Protein AF-A0A9N9P4U8-F1 (afdb_monomer_lite)

Structure (mmCIF, N/CA/C/O backbone):
data_AF-A0A9N9P4U8-F1
#
_entry.id   AF-A0A9N9P4U8-F1
#
loop_
_atom_site.group_PDB
_atom_site.id
_atom_site.type_symbol
_atom_site.label_atom_id
_atom_site.label_alt_id
_atom_site.label_comp_id
_atom_site.label_asym_id
_atom_site.label_entity_id
_atom_site.label_seq_id
_atom_site.pdbx_PDB_ins_code
_atom_site.Cartn_x
_atom_site.Cartn_y
_atom_site.Cartn_z
_atom_site.occupancy
_atom_site.B_iso_or_equiv
_atom_site.auth_seq_id
_atom_site.auth_comp_id
_atom_site.auth_asym_id
_atom_site.auth_atom_id
_atom_site.pdbx_PDB_model_num
ATOM 1 N N . LEU A 1 1 ? 17.363 -6.141 -21.706 1.00 68.88 1 LEU A N 1
ATOM 2 C CA . LEU A 1 1 ? 17.458 -7.284 -20.763 1.00 68.88 1 LEU A CA 1
ATOM 3 C C . LEU A 1 1 ? 17.478 -6.840 -19.299 1.00 68.88 1 LEU A C 1
ATOM 5 O O . LEU A 1 1 ? 16.666 -7.355 -18.547 1.00 68.88 1 LEU A O 1
ATOM 9 N N . LEU A 1 2 ? 18.320 -5.875 -18.892 1.00 84.69 2 LEU A N 1
ATOM 10 C CA . LEU A 1 2 ? 18.342 -5.364 -17.507 1.00 84.69 2 LEU A CA 1
ATOM 11 C C . LEU A 1 2 ? 16.993 -4.769 -17.068 1.00 84.69 2 LEU A C 1
ATOM 13 O O . LEU A 1 2 ? 16.430 -5.206 -16.074 1.00 84.69 2 LEU A O 1
ATOM 17 N N . TYR A 1 3 ? 16.427 -3.863 -17.871 1.00 91.75 3 TYR A N 1
ATOM 18 C CA . TYR A 1 3 ? 15.116 -3.265 -17.589 1.00 91.75 3 TYR A CA 1
ATOM 19 C C . TYR A 1 3 ? 13.980 -4.290 -17.513 1.00 91.75 3 TYR A C 1
ATOM 21 O O . TYR A 1 3 ? 13.079 -4.139 -16.703 1.00 91.75 3 TYR A O 1
ATOM 29 N N . ALA A 1 4 ? 14.045 -5.362 -18.308 1.00 94.38 4 ALA A N 1
ATOM 30 C CA . ALA A 1 4 ? 13.041 -6.424 -18.271 1.00 94.38 4 ALA A CA 1
ATOM 31 C C . ALA A 1 4 ? 13.118 -7.238 -16.969 1.00 94.38 4 ALA A C 1
ATOM 33 O O . ALA A 1 4 ? 12.086 -7.572 -16.399 1.00 94.38 4 ALA A O 1
ATOM 34 N N . LYS A 1 5 ? 14.332 -7.513 -16.471 1.00 95.38 5 LYS A N 1
ATOM 35 C CA . LYS A 1 5 ? 14.528 -8.172 -15.172 1.00 95.38 5 LYS A CA 1
ATOM 36 C C . LYS A 1 5 ? 14.071 -7.290 -14.013 1.00 95.38 5 LYS A C 1
ATOM 38 O O . LYS A 1 5 ? 13.411 -7.789 -13.113 1.00 95.38 5 LYS A O 1
ATOM 43 N N . LEU A 1 6 ? 14.384 -5.993 -14.061 1.00 95.50 6 LEU A N 1
ATOM 44 C CA . LEU A 1 6 ? 13.939 -5.042 -13.043 1.00 95.50 6 LEU A CA 1
ATOM 45 C C . LEU A 1 6 ? 12.409 -4.927 -13.025 1.00 95.50 6 LEU A C 1
ATOM 47 O O . LEU A 1 6 ? 11.808 -5.015 -11.965 1.00 95.50 6 LEU A O 1
ATOM 51 N N . ALA A 1 7 ? 11.776 -4.802 -14.194 1.00 96.38 7 ALA A N 1
ATOM 52 C CA . ALA A 1 7 ? 10.321 -4.733 -14.301 1.00 96.38 7 ALA A CA 1
ATOM 53 C C . ALA A 1 7 ? 9.635 -6.013 -13.799 1.00 96.38 7 ALA A C 1
ATOM 55 O O . ALA A 1 7 ? 8.603 -5.931 -13.138 1.00 96.38 7 ALA A O 1
ATOM 56 N N . LEU A 1 8 ? 10.213 -7.186 -14.084 1.00 96.75 8 LEU A N 1
ATOM 57 C CA . LEU A 1 8 ? 9.699 -8.453 -13.567 1.00 96.75 8 LEU A CA 1
ATOM 58 C C . LEU A 1 8 ? 9.801 -8.510 -12.040 1.00 96.75 8 LEU A C 1
ATOM 60 O O . LEU A 1 8 ? 8.817 -8.843 -11.395 1.00 96.75 8 LEU A O 1
ATOM 64 N N . TRP A 1 9 ? 10.943 -8.113 -11.476 1.00 95.75 9 TRP A N 1
ATOM 65 C CA . TRP A 1 9 ? 11.127 -8.064 -10.027 1.00 95.75 9 TRP A CA 1
ATOM 66 C C . TRP A 1 9 ? 10.141 -7.104 -9.353 1.00 95.75 9 TRP A C 1
ATOM 68 O O . TRP A 1 9 ? 9.496 -7.487 -8.387 1.00 95.75 9 TRP A O 1
ATOM 78 N N . VAL A 1 10 ? 9.957 -5.893 -9.895 1.00 95.69 10 VAL A N 1
ATOM 79 C CA . VAL A 1 10 ? 8.972 -4.932 -9.365 1.00 95.69 10 VAL A CA 1
ATOM 80 C C . VAL A 1 10 ? 7.572 -5.541 -9.365 1.00 95.69 10 VAL A C 1
ATOM 82 O O . VAL A 1 10 ? 6.868 -5.448 -8.365 1.00 95.69 10 VAL A O 1
ATOM 85 N N . LYS A 1 11 ? 7.181 -6.197 -10.463 1.00 96.12 11 LYS A N 1
ATOM 86 C CA . LYS A 1 11 ? 5.876 -6.850 -10.564 1.00 96.12 11 LYS A CA 1
ATOM 87 C C . LYS A 1 11 ? 5.724 -7.981 -9.543 1.00 96.12 11 LYS A C 1
ATOM 89 O O . LYS A 1 11 ? 4.740 -8.008 -8.820 1.00 96.12 11 LYS A O 1
ATOM 94 N N . GLU A 1 12 ? 6.688 -8.895 -9.479 1.00 95.75 12 GLU A N 1
ATOM 95 C CA . GLU A 1 12 ? 6.648 -10.043 -8.565 1.00 95.75 12 GLU A CA 1
ATOM 96 C C . GLU A 1 12 ? 6.667 -9.623 -7.094 1.00 95.75 12 GLU A C 1
ATOM 98 O O . GLU A 1 12 ? 6.067 -10.297 -6.261 1.00 95.75 12 GLU A O 1
ATOM 103 N N . SER A 1 13 ? 7.354 -8.529 -6.763 1.00 92.94 13 SER A N 1
ATOM 104 C CA . SER A 1 13 ? 7.320 -7.944 -5.424 1.00 92.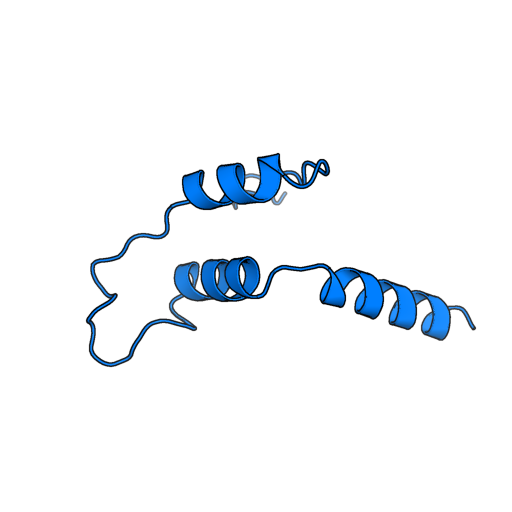94 13 SER A CA 1
ATOM 105 C C . SER A 1 13 ? 5.958 -7.321 -5.133 1.00 92.94 13 SER A C 1
ATOM 107 O O . SER A 1 13 ? 5.384 -7.598 -4.087 1.00 92.94 13 SER A O 1
ATOM 109 N N . TRP A 1 14 ? 5.401 -6.549 -6.071 1.00 92.50 14 TRP A N 1
ATOM 110 C CA . TRP A 1 14 ? 4.082 -5.933 -5.918 1.00 92.50 14 TRP A CA 1
ATOM 111 C C . TRP A 1 14 ? 2.962 -6.970 -5.756 1.00 92.50 14 TRP A C 1
ATOM 113 O O . TRP A 1 14 ? 2.106 -6.820 -4.891 1.00 92.50 14 TRP A O 1
ATOM 123 N N . ASP A 1 15 ? 3.008 -8.062 -6.524 1.00 91.88 15 ASP A N 1
ATOM 124 C CA . ASP A 1 15 ? 2.018 -9.146 -6.473 1.00 91.88 15 ASP A CA 1
ATOM 125 C C . ASP A 1 15 ? 2.022 -9.906 -5.125 1.00 91.88 15 ASP A C 1
ATOM 127 O O . ASP A 1 15 ? 1.059 -10.608 -4.815 1.00 91.88 15 ASP A O 1
ATOM 131 N N . LYS A 1 16 ? 3.083 -9.781 -4.312 1.00 90.62 16 LYS A N 1
ATOM 132 C CA . LYS A 1 16 ? 3.167 -10.378 -2.963 1.00 90.62 16 LYS A CA 1
ATOM 133 C C . LYS A 1 16 ? 2.562 -9.497 -1.872 1.00 90.62 16 LYS A C 1
ATOM 135 O O . LYS A 1 16 ? 2.340 -9.985 -0.766 1.00 90.62 16 LYS A O 1
ATOM 140 N N . ILE A 1 17 ? 2.319 -8.220 -2.154 1.00 86.31 17 ILE A N 1
ATOM 141 C CA . ILE A 1 17 ? 1.794 -7.274 -1.170 1.00 86.31 17 ILE A CA 1
ATOM 142 C C . ILE A 1 17 ? 0.301 -7.550 -0.959 1.00 86.31 17 ILE A C 1
ATOM 144 O O . ILE A 1 17 ? -0.482 -7.610 -1.909 1.00 86.31 17 ILE A O 1
ATOM 148 N N . SER A 1 18 ? -0.109 -7.697 0.304 1.00 85.81 18 SER A N 1
ATOM 149 C CA . SER A 1 18 ? -1.516 -7.889 0.668 1.00 85.81 18 SER A CA 1
ATOM 150 C C . SER A 1 18 ? -2.358 -6.669 0.260 1.00 85.81 18 SER A C 1
ATOM 152 O O . SER A 1 18 ? -2.018 -5.543 0.629 1.00 85.81 18 SER A O 1
ATOM 154 N N . PRO A 1 19 ? -3.509 -6.847 -0.418 1.00 84.31 19 PRO A N 1
ATOM 155 C CA . PRO A 1 19 ? -4.434 -5.747 -0.684 1.00 84.31 19 PRO A CA 1
ATOM 156 C C . PRO A 1 19 ? -4.902 -5.025 0.586 1.00 84.31 19 PRO A C 1
ATOM 158 O O . PRO A 1 19 ? -5.193 -3.831 0.532 1.00 84.31 19 PRO A O 1
ATOM 161 N N . ARG A 1 20 ? -4.948 -5.730 1.728 1.00 80.88 20 ARG A N 1
ATOM 162 C CA . ARG A 1 20 ? -5.261 -5.124 3.030 1.00 80.88 20 ARG A CA 1
ATOM 163 C C . ARG A 1 20 ? -4.173 -4.151 3.45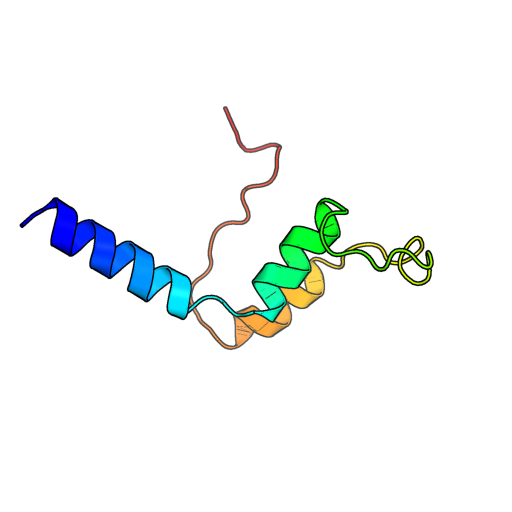2 1.00 80.88 20 ARG A C 1
ATOM 165 O O . ARG A 1 20 ? -4.514 -3.032 3.805 1.00 80.88 20 ARG A O 1
ATOM 172 N N . LEU A 1 21 ? -2.899 -4.525 3.316 1.00 81.12 21 LEU A N 1
ATOM 173 C CA . LEU A 1 21 ? -1.759 -3.647 3.597 1.00 81.12 21 LEU A CA 1
ATOM 174 C C . LEU A 1 21 ? -1.785 -2.388 2.718 1.00 81.12 21 LEU A C 1
ATOM 176 O O . LEU A 1 21 ? -1.547 -1.284 3.198 1.00 81.12 21 LEU A O 1
ATOM 180 N N . ILE A 1 22 ? -2.153 -2.539 1.442 1.00 83.06 22 ILE A N 1
ATOM 181 C CA . ILE A 1 22 ? -2.322 -1.409 0.520 1.00 83.06 22 ILE A CA 1
ATOM 182 C C . ILE A 1 22 ? -3.432 -0.471 1.018 1.00 83.06 22 ILE A C 1
ATOM 184 O O . ILE A 1 22 ? -3.194 0.721 1.198 1.00 83.06 22 ILE A O 1
ATOM 188 N N . GLN A 1 23 ? -4.637 -0.992 1.268 1.00 80.62 23 GLN A N 1
ATOM 189 C CA . GLN A 1 23 ? -5.769 -0.187 1.757 1.00 80.62 23 GLN A CA 1
ATOM 190 C C . GLN A 1 23 ? -5.450 0.505 3.082 1.00 80.62 23 GLN A C 1
ATOM 192 O O . GLN A 1 23 ? -5.726 1.687 3.249 1.00 80.62 23 GLN A O 1
ATOM 197 N N . SER A 1 24 ? -4.831 -0.241 3.987 1.00 75.06 24 SER A N 1
ATOM 198 C CA . SER A 1 24 ? -4.341 0.183 5.288 1.00 75.06 24 SER A CA 1
ATOM 199 C C . SER A 1 24 ? -3.407 1.404 5.142 1.00 75.06 24 SER A C 1
ATOM 201 O O . SER A 1 24 ? -3.735 2.485 5.636 1.00 75.06 24 SER A O 1
ATOM 203 N N . ALA A 1 25 ? -2.353 1.316 4.326 1.00 77.56 25 ALA A N 1
ATOM 204 C CA . ALA A 1 25 ? -1.453 2.443 4.064 1.00 77.56 25 ALA A CA 1
ATOM 205 C C . ALA A 1 25 ? -2.164 3.670 3.453 1.00 77.56 25 ALA A C 1
ATOM 207 O O . ALA A 1 25 ? -1.885 4.810 3.827 1.00 77.56 25 ALA A O 1
ATOM 208 N N . PHE A 1 26 ? -3.117 3.460 2.538 1.00 80.75 26 PHE A N 1
ATOM 209 C CA . PHE A 1 26 ? -3.879 4.562 1.938 1.00 80.75 26 PHE A CA 1
ATOM 210 C C . PHE A 1 26 ? -4.904 5.196 2.891 1.00 80.75 26 PHE A C 1
ATOM 212 O O . PHE A 1 26 ? -5.239 6.371 2.713 1.00 80.75 26 PHE A O 1
ATOM 219 N N . LYS A 1 27 ? -5.381 4.468 3.909 1.00 77.25 27 LYS A N 1
ATOM 220 C CA . LYS A 1 27 ? -6.227 5.023 4.975 1.00 77.25 27 LYS A CA 1
ATOM 221 C C . LYS A 1 27 ? -5.451 5.988 5.872 1.00 77.25 27 LYS A C 1
ATOM 223 O O . LYS A 1 27 ? -5.974 7.064 6.140 1.00 77.25 27 LYS A O 1
ATOM 228 N N . CYS A 1 28 ? -4.190 5.698 6.223 1.00 69.31 28 CYS A N 1
ATOM 229 C CA . CYS A 1 28 ? -3.326 6.642 6.961 1.00 69.31 28 CYS A CA 1
ATOM 230 C C . CYS A 1 28 ? -3.240 8.020 6.298 1.00 69.31 28 CYS A C 1
ATOM 232 O O . CYS A 1 28 ? -3.159 9.043 6.971 1.00 69.31 28 CYS A O 1
ATOM 234 N N . CYS A 1 29 ? -3.221 8.040 4.964 1.00 73.38 29 CYS A N 1
ATOM 235 C CA . CYS A 1 29 ? -3.102 9.264 4.177 1.00 73.38 29 CYS A CA 1
ATOM 236 C C . CYS A 1 29 ? -4.454 9.921 3.853 1.00 73.38 29 CYS A C 1
ATOM 238 O O . CYS A 1 29 ? -4.475 10.897 3.105 1.00 73.38 29 CYS A O 1
ATOM 240 N N . GLY A 1 30 ? -5.577 9.387 4.347 1.00 70.62 30 GLY A N 1
ATOM 241 C CA . GLY A 1 30 ? -6.913 9.906 4.045 1.00 70.62 30 GLY A CA 1
ATOM 242 C C . GLY A 1 30 ? -7.376 9.667 2.600 1.00 70.62 30 GLY A C 1
ATOM 243 O O . GLY A 1 30 ? -8.316 10.310 2.144 1.00 70.62 30 GLY A O 1
ATOM 244 N N . ILE A 1 31 ? -6.704 8.786 1.847 1.00 78.75 31 ILE A N 1
ATOM 245 C CA . ILE A 1 31 ? -6.960 8.564 0.411 1.00 78.75 31 ILE A CA 1
ATOM 246 C C . ILE A 1 31 ? -8.051 7.508 0.193 1.00 78.75 31 ILE A C 1
ATOM 248 O O . ILE A 1 31 ? -8.828 7.615 -0.753 1.00 78.75 31 ILE A O 1
ATOM 252 N N . SER A 1 32 ? -8.107 6.488 1.053 1.00 76.38 32 SER A N 1
ATOM 253 C CA . SER A 1 32 ? -9.065 5.373 0.967 1.00 76.38 32 SER A CA 1
ATOM 254 C C . SER A 1 32 ? -10.084 5.387 2.115 1.00 76.38 32 SER A C 1
ATOM 256 O O . SER A 1 32 ? -10.439 4.325 2.627 1.00 76.38 32 SER A O 1
ATOM 258 N N . VAL A 1 33 ? -10.496 6.580 2.543 1.00 78.50 33 VAL A N 1
ATOM 259 C CA . VAL A 1 33 ? -11.509 6.790 3.590 1.00 78.50 33 VAL A CA 1
ATOM 260 C C . VAL A 1 33 ? -12.881 6.930 2.932 1.00 78.50 33 VAL A C 1
ATOM 262 O O . VAL A 1 33 ? -13.003 7.554 1.873 1.00 78.50 33 VAL A O 1
ATOM 265 N N . GLU A 1 34 ? -13.910 6.342 3.538 1.00 82.56 34 GLU A N 1
ATOM 266 C CA . GLU A 1 34 ? -15.291 6.511 3.078 1.00 82.56 34 GLU A CA 1
ATOM 267 C C . GLU A 1 34 ? -15.733 7.983 3.157 1.00 82.56 34 GLU A C 1
ATOM 269 O O . GLU A 1 34 ? -15.525 8.673 4.153 1.00 82.56 34 GLU A O 1
ATOM 274 N N . MET A 1 35 ? -16.381 8.483 2.100 1.00 82.81 35 MET A N 1
ATOM 275 C CA . MET A 1 35 ? -16.809 9.892 2.030 1.00 82.81 35 MET A CA 1
ATOM 276 C C . MET A 1 35 ? -18.011 10.219 2.926 1.00 82.81 35 MET A C 1
ATOM 2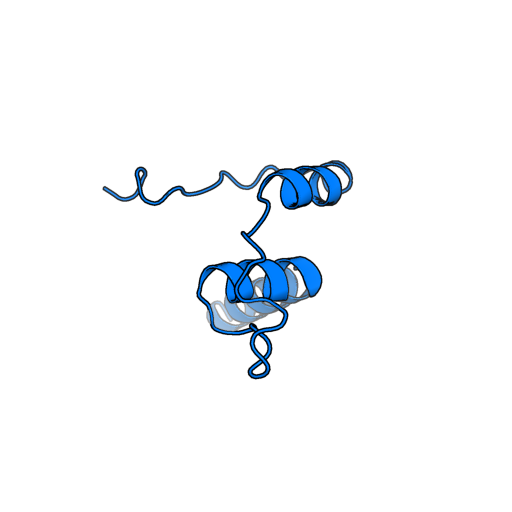78 O O . MET A 1 35 ? -18.397 11.382 3.034 1.00 82.81 35 MET A O 1
ATOM 282 N N . ASP A 1 36 ? -18.643 9.208 3.519 1.00 86.81 36 ASP A N 1
ATOM 283 C CA . ASP A 1 36 ? -19.777 9.378 4.427 1.00 86.81 36 ASP A CA 1
ATOM 284 C C . ASP A 1 36 ? -19.353 9.764 5.856 1.00 86.81 36 ASP A C 1
ATOM 286 O O . ASP A 1 36 ? -20.219 10.011 6.697 1.00 86.81 36 ASP A O 1
ATOM 290 N N . GLY A 1 37 ? -18.042 9.843 6.115 1.00 79.69 37 GLY A N 1
ATOM 291 C CA . GLY A 1 37 ? -17.464 10.196 7.410 1.00 79.69 37 GLY A CA 1
ATOM 292 C C . GLY A 1 37 ? -17.562 9.083 8.453 1.00 79.69 37 GLY A C 1
ATOM 293 O O . GLY A 1 37 ? -17.214 9.296 9.611 1.00 79.69 37 GLY A O 1
ATOM 294 N N . SER A 1 38 ? -18.011 7.878 8.074 1.00 84.75 38 SER A N 1
ATOM 295 C CA . SER A 1 38 ? -18.096 6.727 8.989 1.00 84.75 38 SER A CA 1
ATOM 296 C C . SER A 1 38 ? -16.733 6.268 9.517 1.00 84.75 38 SER A C 1
ATOM 298 O O . SER A 1 38 ? -16.657 5.547 10.513 1.00 84.75 38 SER A O 1
ATOM 300 N N . GLU A 1 39 ? -15.663 6.711 8.863 1.00 77.88 39 GLU A N 1
ATOM 301 C CA . GLU A 1 39 ? -14.284 6.365 9.167 1.00 77.88 39 GLU A CA 1
ATOM 302 C C . GLU A 1 39 ? -13.469 7.553 9.712 1.00 77.88 39 GLU A C 1
ATOM 304 O O . GLU A 1 39 ? -12.289 7.381 10.004 1.00 77.88 39 GLU A O 1
ATOM 309 N N . ASP A 1 40 ? -14.080 8.731 9.906 1.00 77.38 40 ASP A N 1
ATOM 310 C CA . ASP A 1 40 ? -13.391 9.946 10.385 1.00 77.38 40 ASP A CA 1
ATOM 311 C C . ASP A 1 40 ? -12.838 9.789 11.815 1.00 77.38 40 ASP A C 1
ATOM 313 O O . ASP A 1 40 ? -11.824 10.391 12.168 1.00 77.38 40 ASP A O 1
ATOM 317 N N . ASP A 1 41 ? -13.489 8.951 12.628 1.00 78.12 41 ASP A N 1
ATOM 318 C CA . ASP A 1 41 ? -13.072 8.631 13.999 1.00 78.12 41 ASP A CA 1
ATOM 319 C C . ASP A 1 41 ? -12.100 7.436 14.067 1.00 78.12 41 ASP A C 1
ATOM 321 O O . ASP A 1 41 ? -11.569 7.115 15.137 1.00 78.12 41 ASP A O 1
ATOM 325 N N . LEU A 1 42 ? -11.874 6.737 12.947 1.00 71.38 42 LEU A N 1
ATOM 326 C CA . LEU A 1 42 ? -11.013 5.561 12.905 1.00 71.38 42 LEU A CA 1
ATOM 327 C C . LEU A 1 42 ? -9.558 5.995 12.732 1.00 71.38 42 LEU A C 1
ATOM 329 O O . LEU A 1 42 ? -9.107 6.363 11.649 1.00 71.38 42 LEU A O 1
ATOM 333 N N . VAL A 1 43 ? -8.797 5.908 13.820 1.00 70.12 43 VAL A N 1
ATOM 334 C CA . VAL A 1 43 ? -7.342 6.053 13.772 1.00 70.12 43 VAL A CA 1
ATOM 335 C C . VAL A 1 43 ? -6.735 4.763 13.237 1.00 70.12 43 VAL A C 1
ATOM 337 O O . VAL A 1 43 ? -7.132 3.661 13.613 1.00 70.12 43 VAL A O 1
ATOM 340 N N . PHE A 1 44 ? -5.759 4.915 12.351 1.00 70.31 44 PHE A N 1
ATOM 341 C CA . PHE A 1 44 ? -4.991 3.798 11.841 1.00 70.31 44 PHE A CA 1
ATOM 342 C C . PHE A 1 44 ? -4.247 3.055 12.958 1.00 70.31 44 PHE A C 1
ATOM 344 O O . PHE A 1 44 ? -3.468 3.669 13.687 1.00 70.31 44 PHE A O 1
ATOM 351 N N . ASP A 1 45 ? -4.455 1.742 13.055 1.00 70.38 45 ASP A N 1
ATOM 352 C CA . ASP A 1 45 ? -3.798 0.890 14.044 1.00 70.38 45 ASP A CA 1
ATOM 353 C C . ASP A 1 45 ? -2.589 0.171 13.427 1.00 70.38 45 ASP A C 1
ATOM 355 O O . ASP A 1 45 ? -2.732 -0.716 12.582 1.00 70.38 45 ASP A O 1
ATOM 359 N N . TYR A 1 46 ? -1.391 0.577 13.854 1.00 67.81 46 TYR A N 1
ATOM 360 C CA . TYR A 1 46 ? -0.129 -0.025 13.424 1.00 67.81 46 TYR A CA 1
ATOM 361 C C . TYR A 1 46 ? 0.092 -1.423 14.020 1.00 67.81 46 TYR A C 1
ATOM 363 O O . TYR A 1 46 ? 0.815 -2.211 13.418 1.00 67.81 46 TYR A O 1
ATOM 371 N N . GLU A 1 47 ? -0.546 -1.771 15.143 1.00 67.56 47 GLU A N 1
ATOM 372 C CA . GLU A 1 47 ? -0.384 -3.085 15.785 1.00 67.56 47 GLU A CA 1
ATOM 373 C C . GLU A 1 47 ? -1.032 -4.203 14.945 1.00 67.56 47 GLU A C 1
ATOM 375 O O . GLU A 1 47 ? -0.549 -5.336 14.919 1.00 67.56 47 GLU A O 1
ATOM 380 N N . LEU A 1 48 ? -2.060 -3.873 14.150 1.00 64.75 48 LEU A N 1
ATOM 381 C CA . LEU A 1 48 ? -2.682 -4.800 13.193 1.00 64.75 48 LEU A CA 1
ATOM 382 C C . LEU A 1 48 ? -1.759 -5.192 12.028 1.00 64.75 48 LEU A C 1
ATOM 384 O O . LEU A 1 48 ? -2.017 -6.190 11.352 1.00 64.75 48 LEU A O 1
ATOM 388 N N . LEU A 1 49 ? -0.693 -4.427 11.772 1.00 65.31 49 LEU A N 1
ATOM 389 C CA . LEU A 1 49 ? 0.303 -4.771 1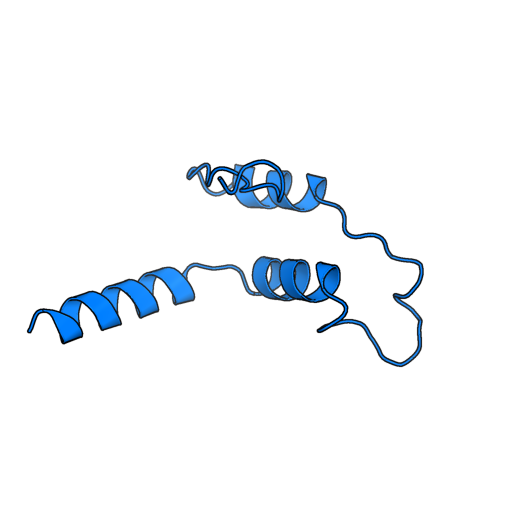0.755 1.00 65.31 49 LEU A CA 1
ATOM 390 C C . LEU A 1 49 ? 1.229 -5.897 11.231 1.00 65.31 49 LEU A C 1
ATOM 392 O O . LEU A 1 49 ? 1.621 -6.754 10.435 1.00 65.31 49 LEU A O 1
ATOM 396 N N . ASP A 1 50 ? 1.544 -5.918 12.526 1.00 60.41 50 ASP A N 1
ATOM 397 C CA . ASP A 1 50 ? 2.451 -6.897 13.125 1.00 60.41 50 ASP A CA 1
ATOM 398 C C . ASP A 1 50 ? 1.805 -8.286 13.228 1.00 60.41 50 ASP A C 1
ATOM 400 O O . ASP A 1 50 ? 2.478 -9.298 13.020 1.00 60.41 50 ASP A O 1
ATOM 404 N N . GLU A 1 51 ? 0.490 -8.361 13.459 1.00 58.97 51 GLU A N 1
ATOM 405 C CA . GLU A 1 51 ? -0.242 -9.636 13.487 1.00 58.97 51 GLU A CA 1
ATOM 406 C C . GLU A 1 51 ? -0.333 -10.305 12.101 1.00 58.97 51 GLU A C 1
ATOM 408 O O . GLU A 1 51 ? -0.222 -11.530 12.000 1.00 58.97 51 GLU A O 1
ATOM 413 N N . GLU A 1 52 ? -0.479 -9.530 11.018 1.00 56.00 52 GLU A N 1
ATOM 414 C CA . GLU A 1 52 ? -0.476 -10.065 9.645 1.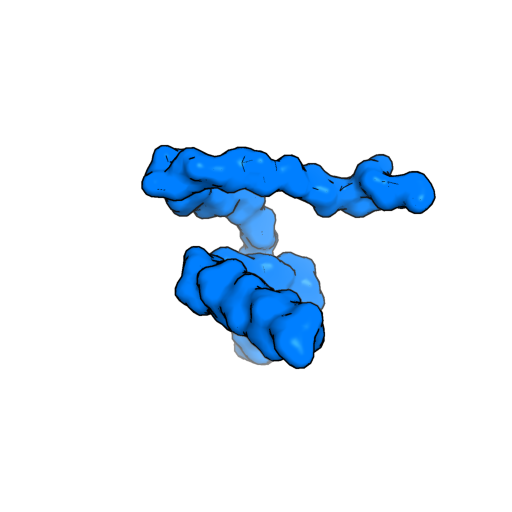00 56.00 52 GLU A CA 1
ATOM 415 C C . GLU A 1 52 ? 0.950 -10.458 9.195 1.00 56.00 52 GLU A C 1
ATOM 417 O O . GLU A 1 52 ? 1.135 -11.504 8.560 1.00 56.00 52 GLU A O 1
ATOM 422 N N . ASN A 1 53 ? 1.977 -9.694 9.594 1.00 51.88 53 ASN A N 1
ATOM 423 C CA . ASN A 1 53 ? 3.386 -9.984 9.293 1.00 51.88 53 ASN A CA 1
ATOM 424 C C . ASN A 1 53 ? 3.990 -11.122 10.130 1.00 51.88 53 ASN A C 1
ATOM 426 O O . ASN A 1 53 ? 4.906 -11.791 9.657 1.00 51.88 53 ASN A O 1
ATOM 430 N N . ALA A 1 54 ? 3.461 -11.436 11.316 1.00 50.88 54 ALA A N 1
ATOM 431 C CA . ALA A 1 54 ? 3.909 -12.593 12.103 1.00 50.88 54 ALA A CA 1
ATOM 432 C C . ALA A 1 54 ? 3.721 -13.940 11.368 1.00 50.88 54 ALA A C 1
ATOM 434 O O . ALA A 1 54 ? 4.358 -14.936 11.710 1.00 50.88 54 ALA A O 1
ATOM 435 N N . SER A 1 55 ? 2.874 -13.974 10.333 1.00 49.66 55 SER A N 1
ATOM 436 C CA . SER A 1 55 ? 2.698 -15.134 9.451 1.00 49.66 55 SER A CA 1
ATOM 437 C C . SER A 1 55 ? 3.613 -15.140 8.214 1.00 49.66 55 SER A C 1
ATOM 439 O O . SER A 1 55 ? 3.719 -16.166 7.542 1.00 49.66 55 SER A O 1
ATOM 441 N N . ASN A 1 56 ? 4.323 -14.039 7.947 1.00 49.25 56 ASN A N 1
ATOM 442 C CA . ASN A 1 56 ? 5.242 -13.864 6.827 1.00 49.25 56 ASN A CA 1
ATOM 443 C C . ASN A 1 56 ? 6.576 -13.303 7.349 1.00 49.25 56 ASN A C 1
ATOM 445 O O . ASN A 1 56 ? 6.775 -12.094 7.378 1.00 49.25 56 ASN A O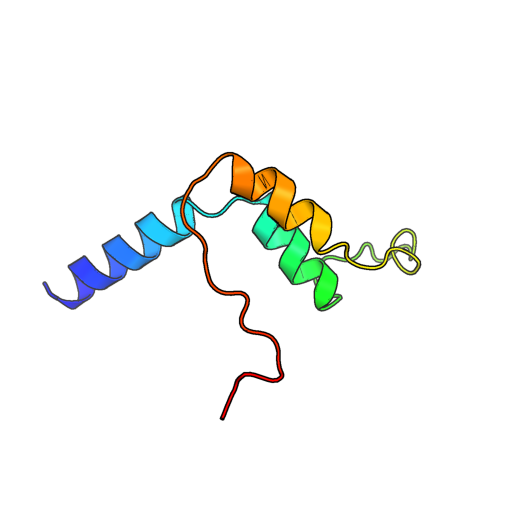 1
ATOM 449 N N . GLU A 1 57 ? 7.501 -14.177 7.758 1.00 46.94 57 GLU A N 1
ATOM 450 C CA . GLU A 1 57 ? 8.867 -13.796 8.148 1.00 46.94 57 GLU A CA 1
ATOM 451 C C . GLU A 1 57 ? 9.593 -13.053 7.004 1.00 46.94 57 GLU A C 1
ATOM 453 O O . GLU A 1 57 ? 10.241 -13.650 6.147 1.00 46.94 57 GLU A O 1
ATOM 458 N N . ASN A 1 58 ? 9.467 -11.729 6.984 1.00 47.38 58 ASN A N 1
ATOM 459 C CA . ASN A 1 58 ? 10.409 -10.765 6.427 1.00 47.38 58 ASN A CA 1
ATOM 460 C C . ASN A 1 58 ? 10.112 -9.429 7.106 1.00 47.38 58 ASN A C 1
ATOM 462 O O . ASN A 1 58 ? 9.212 -8.695 6.711 1.00 47.38 58 ASN A O 1
ATOM 466 N N . THR A 1 59 ? 10.853 -9.153 8.174 1.00 46.34 59 THR A N 1
ATOM 467 C CA . THR A 1 59 ? 10.848 -7.873 8.879 1.00 46.34 59 THR A CA 1
ATOM 468 C C . THR A 1 59 ? 11.294 -6.773 7.914 1.00 46.34 59 THR A C 1
ATOM 470 O O . THR A 1 59 ? 12.491 -6.584 7.705 1.00 46.34 59 THR A O 1
ATOM 473 N N . GLU A 1 60 ? 10.343 -6.070 7.298 1.00 54.91 60 GLU A N 1
ATOM 474 C CA . GLU A 1 60 ? 10.619 -4.777 6.676 1.00 54.91 60 GLU A CA 1
ATOM 475 C C . GLU A 1 60 ? 10.650 -3.718 7.780 1.00 54.91 60 GLU A C 1
ATOM 477 O O . GLU A 1 60 ? 9.707 -3.551 8.551 1.00 54.91 60 GLU A O 1
ATOM 482 N N . GLU A 1 61 ? 11.799 -3.061 7.898 1.00 51.44 61 GLU A N 1
ATOM 483 C CA . GLU A 1 61 ? 12.054 -1.983 8.843 1.00 51.44 61 GLU A CA 1
ATOM 484 C C . GLU A 1 61 ? 11.049 -0.849 8.590 1.00 51.44 61 GLU A C 1
ATOM 486 O O . GLU A 1 61 ? 11.001 -0.276 7.499 1.00 51.44 61 GLU A O 1
ATOM 491 N N . VAL A 1 62 ? 10.209 -0.549 9.584 1.00 50.88 62 VAL A N 1
ATOM 492 C CA . VAL A 1 62 ? 9.241 0.550 9.510 1.00 50.88 62 VAL A CA 1
ATOM 493 C C . VAL A 1 62 ? 10.024 1.858 9.403 1.00 50.88 62 VAL A C 1
ATOM 495 O O . VAL A 1 62 ? 10.559 2.365 10.390 1.00 50.88 62 VAL A O 1
ATOM 498 N N . LEU A 1 63 ? 10.103 2.412 8.192 1.00 51.78 63 LEU A N 1
ATOM 499 C CA . LEU A 1 63 ? 10.638 3.750 7.961 1.00 51.78 63 LEU A CA 1
ATOM 500 C C . LEU A 1 63 ? 9.657 4.765 8.557 1.00 51.78 63 LEU A C 1
ATOM 502 O O . LEU A 1 63 ? 8.706 5.199 7.907 1.00 51.78 63 LEU A O 1
ATOM 506 N N . THR A 1 64 ? 9.860 5.116 9.825 1.00 50.25 64 THR A N 1
ATOM 507 C CA . THR A 1 64 ? 9.176 6.253 10.436 1.00 50.25 64 THR A CA 1
ATOM 508 C C . THR A 1 64 ? 9.694 7.548 9.816 1.00 50.25 64 THR A C 1
ATOM 510 O O . THR A 1 64 ? 10.831 7.626 9.348 1.00 50.25 64 THR A O 1
ATOM 513 N N . PHE A 1 65 ? 8.855 8.585 9.809 1.00 49.47 65 PHE A N 1
ATOM 514 C CA . PHE A 1 65 ? 9.202 9.906 9.268 1.00 49.47 65 PHE A CA 1
ATOM 515 C C . PHE A 1 65 ? 10.473 10.499 9.910 1.00 49.47 65 PHE A C 1
ATOM 517 O O . PHE A 1 65 ? 11.148 11.321 9.300 1.00 49.47 65 PHE A O 1
ATOM 524 N N . ASP A 1 66 ? 10.828 10.027 11.106 1.00 56.62 66 ASP A N 1
ATOM 525 C CA . ASP A 1 66 ? 12.028 10.410 11.850 1.00 56.62 66 ASP A CA 1
ATOM 526 C C . ASP A 1 66 ? 13.337 9.803 11.298 1.00 56.62 66 ASP A C 1
ATOM 528 O O . ASP A 1 66 ? 14.412 10.198 11.739 1.00 56.62 66 ASP A O 1
ATOM 532 N N . ASN A 1 67 ? 13.269 8.860 10.347 1.00 52.16 67 ASN A N 1
ATOM 533 C CA . ASN A 1 67 ? 14.422 8.117 9.813 1.00 52.16 67 ASN A CA 1
ATOM 534 C C . ASN A 1 67 ? 14.799 8.494 8.364 1.00 52.16 67 ASN A C 1
ATOM 536 O O . ASN A 1 67 ? 15.492 7.735 7.685 1.00 52.16 67 ASN A O 1
ATOM 540 N N . ILE A 1 68 ? 14.343 9.646 7.866 1.00 54.00 68 ILE A N 1
ATOM 541 C CA . ILE A 1 68 ? 14.783 10.203 6.579 1.00 54.00 68 ILE A CA 1
ATOM 542 C C . ILE A 1 68 ? 15.759 11.353 6.872 1.00 54.00 68 ILE A C 1
ATOM 544 O O . ILE A 1 68 ? 15.322 12.455 7.199 1.00 54.00 68 ILE A O 1
ATOM 548 N N . ASP A 1 69 ? 17.063 11.071 6.766 1.00 51.91 69 ASP A N 1
ATOM 549 C CA . ASP A 1 69 ? 18.138 12.083 6.719 1.00 51.91 69 ASP A CA 1
ATOM 550 C C . ASP A 1 69 ? 18.159 12.838 5.373 1.00 51.91 69 ASP A C 1
ATOM 552 O O . ASP A 1 69 ? 18.043 12.182 4.307 1.00 51.91 69 ASP A O 1
#

Organism: NCBI:txid1433469

Radius of gyration: 15.52 Å; chains: 1; bounding box: 38×27×36 Å

Foldseek 3Di:
DVVVVVVVVVVVVVVPDDVCVVLLVCVQVVNNDDPVCPCVPPDRDPVVVVVVCVVPPDDDPPPDPVNDD

pLDDT: mean 73.24, std 15.9, range [46.34, 96.75]

Secondary structure (DSSP, 8-state):
-HHHHHHHHHHHHHTTS-HHHHHHHHHHTTSS--TTSTTTT----SHHHHHHHTTS--------GGG--

Sequence (69 aa):
LLYAKLALWVKESWDKISPRLIQSAFKCCGISVEMDGSEDDLVFDYELLDEENASNENTEEVLTFDNID